Protein AF-A0A838JR48-F1 (afdb_monomer_lite)

Structure (mmCIF, N/CA/C/O backbone):
data_AF-A0A838JR48-F1
#
_entry.id   AF-A0A838JR48-F1
#
loop_
_atom_site.group_PDB
_atom_site.id
_atom_site.type_symbol
_atom_site.label_atom_id
_atom_site.label_alt_id
_atom_site.label_comp_id
_atom_site.label_asym_id
_atom_site.label_entity_id
_atom_site.label_seq_id
_atom_site.pdbx_PDB_ins_code
_atom_site.Cartn_x
_atom_site.Cartn_y
_atom_site.Cartn_z
_atom_site.occupancy
_atom_site.B_iso_or_equiv
_atom_site.auth_seq_id
_atom_site.auth_comp_id
_atom_site.auth_asym_id
_atom_site.auth_atom_id
_atom_site.pdbx_PDB_model_num
ATOM 1 N N . MET A 1 1 ? -10.770 -82.559 13.982 1.00 41.72 1 MET A N 1
ATOM 2 C CA . MET A 1 1 ? -10.709 -82.883 12.539 1.00 41.72 1 MET A CA 1
ATOM 3 C C . MET A 1 1 ? -11.056 -81.600 11.797 1.00 41.72 1 MET A C 1
ATOM 5 O O . MET A 1 1 ? -12.172 -81.138 11.960 1.00 41.72 1 MET A O 1
ATOM 9 N N . ALA A 1 2 ? -10.036 -80.818 11.427 1.00 47.41 2 ALA A N 1
ATOM 10 C CA . ALA A 1 2 ? -9.457 -80.727 10.068 1.00 47.41 2 ALA A CA 1
ATOM 11 C C . ALA A 1 2 ? -10.361 -79.870 9.148 1.00 47.41 2 ALA A C 1
ATOM 13 O O . ALA A 1 2 ? -11.477 -80.274 8.861 1.00 47.41 2 ALA A O 1
ATOM 14 N N . GLU A 1 3 ? -10.058 -78.575 8.987 1.00 51.06 3 GLU A N 1
ATOM 15 C CA . GLU A 1 3 ? -9.247 -77.957 7.906 1.00 51.06 3 GLU A CA 1
ATOM 16 C C . GLU A 1 3 ? -10.009 -77.766 6.580 1.00 51.06 3 GLU A C 1
ATOM 18 O O . GLU A 1 3 ? -10.533 -78.721 6.018 1.00 51.06 3 GLU A O 1
ATOM 23 N N . GLY A 1 4 ? -10.014 -76.527 6.062 1.00 52.81 4 GLY A N 1
ATOM 24 C CA . GLY A 1 4 ? -10.420 -76.214 4.684 1.00 52.81 4 GLY A CA 1
ATOM 25 C C . GLY A 1 4 ? -11.229 -74.923 4.529 1.00 52.81 4 GLY A C 1
ATOM 26 O O . GLY A 1 4 ? -12.444 -74.970 4.373 1.00 52.81 4 GLY A O 1
ATOM 27 N N . GLY A 1 5 ? -10.569 -73.761 4.564 1.00 60.16 5 GLY A N 1
ATOM 28 C CA . GLY A 1 5 ? -11.195 -72.475 4.235 1.00 60.16 5 GLY A CA 1
ATOM 29 C C . GLY A 1 5 ? -11.366 -72.249 2.722 1.00 60.16 5 GLY A C 1
ATOM 30 O O . GLY A 1 5 ? -10.535 -72.715 1.944 1.00 60.16 5 GLY A O 1
ATOM 31 N N . PRO A 1 6 ? -12.374 -71.474 2.286 1.00 64.62 6 PRO A N 1
ATOM 32 C CA . PRO A 1 6 ? -12.369 -70.795 0.994 1.00 64.62 6 PRO A CA 1
ATOM 33 C C . PRO A 1 6 ? -11.848 -69.357 1.139 1.00 64.62 6 PRO A C 1
ATOM 35 O O . PRO A 1 6 ? -12.221 -68.619 2.049 1.00 64.62 6 PRO A O 1
ATOM 38 N N . ALA A 1 7 ? -10.954 -68.991 0.227 1.00 66.00 7 ALA A N 1
ATOM 39 C CA . ALA A 1 7 ? -10.167 -67.768 0.205 1.00 66.00 7 ALA A CA 1
ATOM 40 C C . ALA A 1 7 ? -10.993 -66.466 0.181 1.00 66.00 7 ALA A C 1
ATOM 42 O O . ALA A 1 7 ? -12.045 -66.376 -0.450 1.00 66.00 7 ALA A O 1
ATOM 43 N N . ALA A 1 8 ? -10.449 -65.433 0.829 1.00 68.88 8 ALA A N 1
ATOM 44 C CA . ALA A 1 8 ? -10.961 -64.069 0.803 1.00 68.88 8 ALA A CA 1
ATOM 45 C C . ALA A 1 8 ? -10.959 -63.480 -0.624 1.00 68.88 8 ALA A C 1
ATOM 47 O O . ALA A 1 8 ? -9.942 -63.581 -1.317 1.00 68.88 8 ALA A O 1
ATOM 48 N N . PRO A 1 9 ? -12.021 -62.777 -1.056 1.00 66.88 9 PRO A N 1
ATOM 49 C CA . PRO A 1 9 ? -11.919 -61.858 -2.179 1.00 66.88 9 PRO A CA 1
ATOM 50 C C . PRO A 1 9 ? -11.125 -60.631 -1.711 1.00 66.88 9 PRO A C 1
ATOM 52 O O . PRO A 1 9 ? -11.561 -59.894 -0.827 1.00 66.88 9 PRO A O 1
ATOM 55 N N . GLY A 1 10 ? -9.923 -60.444 -2.258 1.00 65.81 10 GLY A N 1
ATOM 56 C CA . GLY A 1 10 ? -9.096 -59.269 -1.982 1.00 65.81 10 GLY A CA 1
ATOM 57 C C . GLY A 1 10 ? -9.753 -57.961 -2.453 1.00 65.81 10 GLY A C 1
ATOM 58 O O . GLY A 1 10 ? -10.673 -57.987 -3.272 1.00 65.81 10 GLY A O 1
ATOM 59 N N . PRO A 1 11 ? -9.282 -56.799 -1.968 1.00 61.69 11 PRO A N 1
ATOM 60 C CA . PRO A 1 11 ? -9.760 -55.510 -2.446 1.00 61.69 11 PRO A CA 1
ATOM 61 C C . PRO A 1 11 ? -9.411 -55.353 -3.930 1.00 61.69 11 PRO A C 1
ATOM 63 O O . PRO A 1 11 ? -8.238 -55.298 -4.303 1.00 61.69 11 PRO A O 1
ATOM 66 N N . SER A 1 12 ? -10.429 -55.257 -4.784 1.00 61.84 12 SER A N 1
ATOM 67 C CA . SER A 1 12 ? -10.272 -54.820 -6.167 1.00 61.84 12 SER A CA 1
ATOM 68 C C . SER A 1 12 ? -9.916 -53.335 -6.168 1.00 61.84 12 SER A C 1
ATOM 70 O O . SER A 1 12 ? -10.783 -52.461 -6.214 1.00 61.84 12 SER A O 1
ATOM 72 N N . SER A 1 13 ? -8.623 -53.040 -6.086 1.00 59.88 13 SER A N 1
ATOM 73 C CA . SER A 1 13 ? -8.067 -51.742 -6.438 1.00 59.88 13 SER A CA 1
ATOM 74 C C . SER A 1 13 ? -8.123 -51.578 -7.956 1.00 59.88 13 SER A C 1
ATOM 76 O O . SER A 1 13 ? -7.113 -51.677 -8.650 1.00 59.88 13 SER A O 1
ATOM 78 N N . ASP A 1 14 ? -9.313 -51.287 -8.482 1.00 56.28 14 ASP A N 1
ATOM 79 C CA . ASP A 1 14 ? -9.447 -50.728 -9.829 1.00 56.28 14 ASP A CA 1
ATOM 80 C C . ASP A 1 14 ? -9.093 -49.236 -9.783 1.00 56.28 14 ASP A C 1
ATOM 82 O O . ASP A 1 14 ? -9.910 -48.326 -9.915 1.00 56.28 14 ASP A O 1
ATOM 86 N N . GLN A 1 15 ? -7.828 -48.986 -9.456 1.00 58.47 15 GLN A N 1
ATOM 87 C CA . GLN A 1 15 ? -7.232 -47.670 -9.491 1.00 58.47 15 GLN A CA 1
ATOM 88 C C . GLN A 1 15 ? -6.653 -47.507 -10.892 1.00 58.47 15 GLN A C 1
ATOM 90 O O . GLN A 1 15 ? -5.547 -47.968 -11.177 1.00 58.47 15 GLN A O 1
ATOM 95 N N . GLY A 1 16 ? -7.480 -46.909 -11.757 1.00 54.22 16 GLY A N 1
ATOM 96 C CA . GLY A 1 16 ? -7.217 -46.474 -13.127 1.00 54.22 16 GLY A CA 1
ATOM 97 C C . GLY A 1 16 ? -5.762 -46.578 -13.561 1.00 54.22 16 GLY A C 1
ATOM 98 O O . GLY A 1 16 ? -4.990 -45.622 -13.496 1.00 54.22 16 GLY A O 1
ATOM 99 N N . ARG A 1 17 ? -5.396 -47.752 -14.072 1.00 56.94 17 ARG A N 1
ATOM 100 C CA . ARG A 1 17 ? -4.091 -48.020 -14.678 1.00 56.94 17 ARG A CA 1
ATOM 101 C C . ARG A 1 17 ? -4.109 -47.575 -16.139 1.00 56.94 17 ARG A C 1
ATOM 103 O O . ARG A 1 17 ? -3.763 -48.326 -17.040 1.00 56.94 17 ARG A O 1
ATOM 110 N N . GLY A 1 18 ? -4.536 -46.340 -16.372 1.00 54.41 18 GLY A N 1
ATOM 111 C CA . GLY A 1 18 ? -4.493 -45.683 -17.668 1.00 54.41 18 GLY A CA 1
ATOM 112 C C . GLY A 1 18 ? -3.573 -44.476 -17.585 1.00 54.41 18 GLY A C 1
ATOM 113 O O . GLY A 1 18 ? -3.779 -43.615 -16.741 1.00 54.41 18 GLY A O 1
ATOM 114 N N . SER A 1 19 ? -2.608 -44.396 -18.508 1.00 55.19 19 SER A N 1
ATOM 115 C CA . SER A 1 19 ? -1.929 -43.150 -18.923 1.00 55.19 19 SER A CA 1
ATOM 116 C 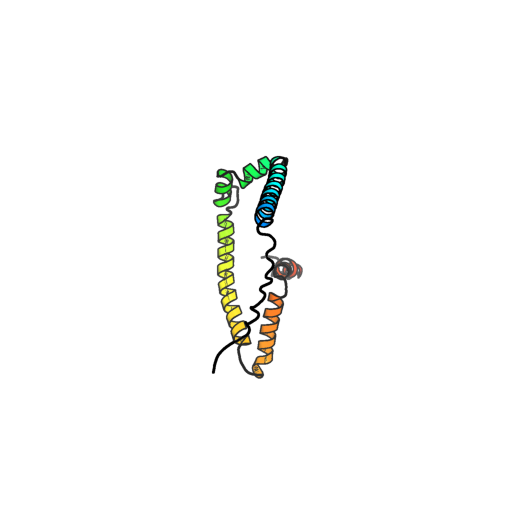C . SER A 1 19 ? -0.503 -42.871 -18.426 1.00 55.19 19 SER A C 1
ATOM 118 O O . SER A 1 19 ? -0.092 -41.717 -18.376 1.00 55.19 19 SER A O 1
ATOM 120 N N . ARG A 1 20 ? 0.347 -43.885 -18.208 1.00 53.41 20 ARG A N 1
ATOM 121 C CA . ARG A 1 20 ? 1.813 -43.641 -18.179 1.00 53.41 20 ARG A CA 1
ATOM 122 C C . ARG A 1 20 ? 2.393 -43.299 -19.564 1.00 53.41 20 ARG A C 1
ATOM 124 O O . ARG A 1 20 ? 3.345 -42.536 -19.654 1.00 53.41 20 ARG A O 1
ATOM 131 N N . ALA A 1 21 ? 1.779 -43.783 -20.648 1.00 48.56 21 ALA A N 1
ATOM 132 C CA . ALA A 1 21 ? 2.220 -43.512 -22.024 1.00 48.56 21 ALA A CA 1
ATOM 133 C C . ALA A 1 21 ? 1.719 -42.165 -22.597 1.00 48.56 21 ALA A C 1
ATOM 135 O O . ALA A 1 21 ? 2.302 -41.640 -23.544 1.00 48.56 21 ALA A O 1
ATOM 136 N N . LEU A 1 22 ? 0.668 -41.584 -22.004 1.00 51.81 22 LEU A N 1
ATOM 137 C CA . LEU A 1 22 ? 0.176 -40.237 -22.327 1.00 51.81 22 LEU A CA 1
ATOM 138 C C . LEU A 1 22 ? 0.896 -39.146 -21.518 1.00 51.81 22 LEU A C 1
ATOM 140 O O . LEU A 1 22 ? 0.948 -38.012 -21.977 1.00 51.81 22 LEU A O 1
ATOM 144 N N . GLY A 1 23 ? 1.507 -39.482 -20.374 1.00 55.31 23 GLY A N 1
ATOM 145 C CA . GLY A 1 23 ? 2.262 -38.537 -19.543 1.00 55.31 23 GLY A CA 1
ATOM 146 C C . GLY A 1 23 ? 3.447 -37.901 -20.275 1.00 55.31 23 GLY A C 1
ATOM 147 O O . GLY A 1 23 ? 3.548 -36.682 -20.319 1.00 55.31 23 GLY A O 1
ATOM 148 N N . ASN A 1 24 ? 4.294 -38.690 -20.945 1.00 59.34 24 ASN A N 1
ATOM 149 C CA . ASN A 1 24 ? 5.456 -38.133 -21.655 1.00 59.34 24 ASN A CA 1
ATOM 150 C C . ASN A 1 24 ? 5.069 -37.337 -22.904 1.00 59.34 24 ASN A C 1
ATOM 152 O O . ASN A 1 24 ? 5.684 -36.314 -23.180 1.00 59.34 24 ASN A O 1
ATOM 156 N N . ARG A 1 25 ? 4.050 -37.779 -23.654 1.00 58.75 25 ARG A N 1
ATOM 157 C CA . ARG A 1 25 ? 3.564 -37.048 -24.837 1.00 58.75 25 ARG A CA 1
ATOM 158 C C . ARG A 1 25 ? 2.827 -35.774 -24.436 1.00 58.75 25 ARG A C 1
ATOM 160 O O . ARG A 1 25 ? 3.046 -34.749 -25.060 1.00 58.75 25 ARG A O 1
ATOM 167 N N . GLY A 1 26 ? 2.024 -35.813 -23.374 1.00 66.00 26 GLY A N 1
ATOM 168 C CA . GLY A 1 26 ? 1.352 -34.639 -22.817 1.00 66.00 26 GLY A CA 1
ATOM 169 C C . GLY A 1 26 ? 2.332 -33.613 -22.250 1.00 66.00 26 GLY A C 1
ATOM 170 O O . GLY A 1 26 ? 2.159 -32.426 -22.497 1.00 66.00 26 GLY A O 1
ATOM 171 N N . VAL A 1 27 ? 3.399 -34.060 -21.577 1.00 74.81 27 VAL A N 1
ATOM 172 C CA . VAL A 1 27 ? 4.485 -33.191 -21.087 1.00 74.81 27 VAL A CA 1
ATOM 173 C C . VAL A 1 27 ? 5.328 -32.634 -22.241 1.00 74.81 27 VAL A C 1
ATOM 175 O O . VAL A 1 27 ? 5.718 -31.468 -22.207 1.00 74.81 27 VAL A O 1
ATOM 178 N N . LEU A 1 28 ? 5.576 -33.412 -23.301 1.00 79.06 28 LEU A N 1
ATOM 179 C CA . LEU A 1 28 ? 6.244 -32.898 -24.504 1.00 79.06 28 LEU A CA 1
ATOM 180 C C . LEU A 1 28 ? 5.382 -31.862 -25.224 1.00 79.06 28 LEU A C 1
ATOM 182 O O . LEU A 1 28 ? 5.882 -30.824 -25.633 1.00 79.06 28 LEU A O 1
ATOM 186 N N . VAL A 1 29 ? 4.088 -32.135 -25.380 1.00 84.25 29 VAL A N 1
ATOM 187 C CA . VAL A 1 29 ? 3.165 -31.237 -26.078 1.00 84.25 29 VAL A CA 1
ATOM 188 C C . VAL A 1 29 ? 2.931 -29.968 -25.263 1.00 84.25 29 VAL A C 1
ATOM 190 O O . VAL A 1 29 ? 2.908 -28.888 -25.847 1.00 84.25 29 VAL A O 1
ATOM 193 N N . SER A 1 30 ? 2.822 -30.054 -23.934 1.00 79.50 30 SER A N 1
ATOM 194 C CA . SER A 1 30 ? 2.696 -28.868 -23.083 1.00 79.50 30 SER A CA 1
ATOM 195 C C . SER A 1 30 ? 3.969 -28.027 -23.103 1.00 79.50 30 SER A C 1
ATOM 197 O O . SER A 1 30 ? 3.885 -26.828 -23.348 1.00 79.50 30 SER A O 1
ATOM 199 N N . SER A 1 31 ? 5.146 -28.641 -22.951 1.00 86.31 31 SER A N 1
ATOM 200 C CA . SER A 1 31 ? 6.421 -27.917 -23.002 1.00 86.31 31 SER A CA 1
ATOM 201 C C . SER A 1 31 ? 6.677 -27.303 -24.380 1.00 86.31 31 SER A C 1
ATOM 203 O O . SER A 1 31 ? 7.030 -26.128 -24.458 1.00 86.31 31 SER A O 1
ATOM 205 N N . ALA A 1 32 ? 6.402 -28.029 -25.467 1.00 90.44 32 ALA A N 1
ATOM 206 C CA . ALA A 1 32 ? 6.487 -27.498 -26.826 1.00 90.44 32 ALA A CA 1
ATOM 207 C C . ALA A 1 32 ? 5.508 -26.338 -27.052 1.00 90.44 32 ALA A C 1
ATOM 209 O O . ALA A 1 32 ? 5.887 -25.330 -27.642 1.00 90.44 32 ALA A O 1
ATOM 210 N N . SER A 1 33 ? 4.276 -26.439 -26.544 1.00 87.56 33 SER A N 1
ATOM 211 C CA . SER A 1 33 ? 3.276 -25.370 -26.666 1.00 87.56 33 SER A CA 1
ATOM 212 C C . SER A 1 33 ? 3.666 -24.130 -25.862 1.00 87.56 33 SER A C 1
ATOM 214 O O . SER A 1 33 ? 3.503 -23.014 -26.348 1.00 87.56 33 SER A O 1
ATOM 216 N N . THR A 1 34 ? 4.232 -24.300 -24.663 1.00 89.56 34 THR A N 1
ATOM 217 C CA . THR A 1 34 ? 4.756 -23.191 -23.854 1.00 89.56 34 THR A CA 1
ATOM 218 C C . THR A 1 34 ? 5.933 -22.512 -24.548 1.00 89.56 34 THR A C 1
ATOM 220 O O . THR A 1 34 ? 5.947 -21.288 -24.667 1.00 89.56 34 THR A O 1
ATOM 223 N N . VAL A 1 35 ? 6.890 -23.287 -25.062 1.00 93.62 35 VAL A N 1
ATOM 224 C CA . VAL A 1 35 ? 8.036 -22.748 -25.808 1.00 93.62 35 VAL A CA 1
ATOM 225 C C . VAL A 1 35 ? 7.566 -22.008 -27.058 1.00 93.62 35 VAL A C 1
ATOM 227 O O . VAL A 1 35 ? 8.014 -20.890 -27.298 1.00 93.62 35 VAL A O 1
ATOM 230 N N . LEU A 1 36 ? 6.630 -22.581 -27.818 1.00 93.81 36 LEU A N 1
ATOM 231 C CA . LEU A 1 36 ? 6.078 -21.949 -29.014 1.00 93.81 36 LEU A CA 1
ATOM 232 C C . LEU A 1 36 ? 5.350 -20.642 -28.678 1.00 93.81 36 LEU A C 1
ATOM 234 O O . LEU A 1 36 ? 5.558 -19.640 -29.354 1.00 93.81 36 LEU A O 1
ATOM 238 N N . PHE A 1 37 ? 4.543 -20.625 -27.615 1.00 94.00 37 PHE A N 1
ATOM 239 C CA . PHE A 1 37 ? 3.844 -19.426 -27.154 1.00 94.00 37 PHE A CA 1
ATOM 240 C C . PHE A 1 37 ? 4.819 -18.293 -26.803 1.00 94.00 37 PHE A C 1
ATOM 242 O O . PHE A 1 37 ? 4.677 -17.177 -27.306 1.00 94.00 37 PHE A O 1
ATOM 249 N N . PHE A 1 38 ? 5.853 -18.582 -26.007 1.00 94.44 38 PHE A N 1
ATOM 250 C CA . PHE A 1 38 ? 6.879 -17.591 -25.680 1.00 94.44 38 PHE A CA 1
ATOM 251 C C . PHE A 1 38 ? 7.710 -17.176 -26.898 1.00 94.44 38 PHE A C 1
ATOM 253 O O . PHE A 1 38 ? 8.055 -16.002 -27.012 1.00 94.44 38 PHE A O 1
ATOM 260 N N . ALA A 1 39 ? 7.994 -18.091 -27.829 1.00 92.12 39 ALA A N 1
ATOM 261 C CA . ALA A 1 39 ? 8.697 -17.772 -29.069 1.00 92.12 39 ALA A CA 1
ATOM 262 C C . ALA A 1 39 ? 7.888 -16.801 -29.943 1.00 92.12 39 ALA A C 1
ATOM 264 O O . ALA A 1 39 ? 8.440 -15.819 -30.435 1.00 92.12 39 ALA A O 1
ATOM 265 N N . VAL A 1 40 ? 6.576 -17.021 -30.080 1.00 93.19 40 VAL A N 1
ATOM 266 C CA . VAL A 1 40 ? 5.681 -16.102 -30.800 1.00 93.19 40 VAL A CA 1
ATOM 267 C C . VAL A 1 40 ? 5.668 -14.725 -30.132 1.00 93.19 40 VAL A C 1
ATOM 269 O O . VAL A 1 40 ? 5.830 -13.720 -30.822 1.00 93.19 40 VAL A O 1
ATOM 272 N N . ILE A 1 41 ? 5.555 -14.659 -28.800 1.00 90.81 41 ILE A N 1
ATOM 273 C CA . ILE A 1 41 ? 5.627 -13.388 -28.059 1.00 90.81 41 ILE A CA 1
ATOM 274 C C . ILE A 1 41 ? 6.966 -12.687 -28.299 1.00 90.81 41 ILE A C 1
ATOM 276 O O . ILE A 1 41 ? 6.986 -11.495 -28.595 1.00 90.81 41 ILE A O 1
ATOM 280 N N . ALA A 1 42 ? 8.082 -13.411 -28.201 1.00 86.00 42 ALA A N 1
ATOM 281 C CA . ALA A 1 42 ? 9.410 -12.846 -28.405 1.00 86.00 42 ALA A CA 1
ATOM 282 C C . ALA A 1 42 ? 9.568 -12.267 -29.819 1.00 86.00 42 ALA A C 1
ATOM 284 O O . ALA A 1 42 ? 10.067 -11.155 -29.970 1.00 86.00 42 ALA A O 1
ATOM 285 N N . VAL A 1 43 ? 9.081 -12.973 -30.845 1.00 87.88 43 VAL A N 1
ATOM 286 C CA . VAL A 1 43 ? 9.083 -12.489 -32.233 1.00 87.88 43 VAL A CA 1
ATOM 287 C C . VAL A 1 43 ? 8.258 -11.209 -32.370 1.00 87.88 43 VAL A C 1
ATOM 289 O O . VAL A 1 43 ? 8.744 -10.239 -32.947 1.00 87.88 43 VAL A O 1
ATOM 292 N N . VAL A 1 44 ? 7.051 -11.165 -31.797 1.00 87.56 44 VAL A N 1
ATOM 293 C CA . VAL A 1 44 ? 6.201 -9.960 -31.809 1.00 87.56 44 VAL A CA 1
ATOM 294 C C . VAL A 1 44 ? 6.898 -8.782 -31.125 1.00 87.56 44 VAL A C 1
ATOM 296 O O . VAL A 1 44 ? 6.879 -7.673 -31.653 1.00 87.56 44 VAL A O 1
ATOM 299 N N . VAL A 1 45 ? 7.545 -9.012 -29.980 1.00 84.94 45 VAL A N 1
ATOM 300 C CA . VAL A 1 45 ? 8.262 -7.970 -29.231 1.00 84.94 45 VAL A CA 1
ATOM 301 C C . VAL A 1 45 ? 9.482 -7.461 -29.997 1.00 84.94 45 VAL A C 1
ATOM 303 O O . VAL A 1 45 ? 9.694 -6.254 -30.042 1.00 84.94 45 VAL A O 1
ATOM 306 N N . VAL A 1 46 ? 10.276 -8.340 -30.614 1.00 84.69 46 VAL A N 1
ATOM 307 C CA . VAL A 1 46 ? 11.485 -7.947 -31.361 1.00 84.69 46 VAL A CA 1
ATOM 308 C C . VAL A 1 46 ? 11.131 -7.211 -32.654 1.00 84.69 46 VAL A C 1
ATOM 310 O O . VAL A 1 46 ? 11.770 -6.210 -32.978 1.00 84.69 46 VAL A O 1
ATOM 313 N N . LEU A 1 47 ? 10.095 -7.668 -33.365 1.00 86.38 47 LEU A N 1
ATOM 314 C CA . LEU A 1 47 ? 9.611 -7.037 -34.598 1.00 86.38 47 LEU A CA 1
ATOM 315 C C . LEU A 1 47 ? 8.820 -5.746 -34.348 1.00 86.38 47 LEU A C 1
ATOM 317 O O . LEU A 1 47 ? 8.554 -5.005 -35.295 1.00 86.38 47 LEU A O 1
ATOM 321 N N . ALA A 1 48 ? 8.430 -5.460 -33.101 1.00 86.62 48 ALA A N 1
ATOM 322 C CA . ALA A 1 48 ? 7.745 -4.221 -32.776 1.00 86.62 48 ALA A CA 1
ATOM 323 C C . ALA A 1 48 ? 8.660 -3.015 -33.074 1.00 86.62 48 ALA A C 1
ATOM 325 O O . ALA A 1 48 ? 9.813 -3.000 -32.644 1.00 86.62 48 ALA A O 1
ATOM 326 N N . PRO A 1 49 ? 8.161 -1.952 -33.728 1.00 78.31 49 PRO A N 1
ATOM 327 C CA . PRO A 1 49 ? 8.975 -0.793 -34.113 1.00 78.31 49 PRO A CA 1
ATOM 328 C C . PRO A 1 49 ? 9.588 -0.036 -32.919 1.00 78.31 49 PRO A C 1
ATOM 330 O O . PRO A 1 49 ? 10.547 0.709 -33.086 1.00 78.31 49 PRO A O 1
ATOM 333 N N . GLY A 1 50 ? 9.059 -0.233 -31.706 1.00 79.44 50 GLY A N 1
ATOM 334 C CA . GLY A 1 50 ? 9.592 0.332 -30.461 1.00 79.44 50 GLY A CA 1
ATOM 335 C C . GLY A 1 50 ? 10.596 -0.559 -29.721 1.00 79.44 50 GLY A C 1
ATOM 336 O O . GLY A 1 50 ? 11.040 -0.177 -28.637 1.00 79.44 50 GLY A O 1
ATOM 337 N N . SER A 1 51 ? 10.952 -1.732 -30.257 1.00 76.56 51 SER A N 1
ATOM 338 C CA . SER A 1 51 ? 11.802 -2.717 -29.572 1.00 76.56 51 SER A CA 1
ATOM 339 C C . SER A 1 51 ? 13.184 -2.163 -29.223 1.00 76.56 51 SER A C 1
ATOM 341 O O . SER A 1 51 ? 13.654 -2.351 -28.103 1.00 76.56 51 SER A O 1
ATOM 343 N N . GLY A 1 52 ? 13.787 -1.386 -30.130 1.00 75.81 52 GLY A N 1
ATOM 344 C CA . GLY A 1 52 ? 15.067 -0.711 -29.900 1.00 75.81 52 GLY A CA 1
ATOM 345 C C . GLY A 1 52 ? 15.013 0.318 -28.768 1.00 75.81 52 GLY A C 1
ATOM 346 O O . GLY A 1 52 ? 15.902 0.349 -27.923 1.00 75.81 52 GLY A O 1
ATOM 347 N N . VAL A 1 53 ? 13.933 1.101 -28.680 1.00 75.25 53 VAL A N 1
ATOM 348 C CA . VAL A 1 53 ? 13.760 2.109 -27.619 1.00 75.25 53 VAL A CA 1
ATOM 349 C C . VAL A 1 53 ? 13.539 1.438 -26.264 1.00 75.25 53 VAL A C 1
ATOM 351 O O . VAL A 1 53 ? 14.110 1.867 -25.267 1.00 75.25 53 VAL A O 1
ATOM 354 N N . VAL A 1 54 ? 12.750 0.362 -26.203 1.00 75.69 54 VAL A N 1
ATOM 355 C CA . VAL A 1 54 ? 12.553 -0.402 -24.959 1.00 75.69 54 VAL A CA 1
ATOM 356 C C . VAL A 1 54 ? 13.859 -1.071 -24.524 1.00 75.69 54 VAL A C 1
ATOM 358 O O . VAL A 1 54 ? 14.215 -0.986 -23.349 1.00 75.69 54 VAL A O 1
ATOM 361 N N . ALA A 1 55 ? 14.605 -1.668 -25.457 1.00 75.38 55 ALA A N 1
ATOM 362 C CA . ALA A 1 55 ? 15.924 -2.239 -25.193 1.00 75.38 55 ALA A CA 1
ATOM 363 C C . ALA A 1 55 ? 16.893 -1.189 -24.628 1.00 75.38 55 ALA A C 1
ATOM 365 O O . ALA A 1 55 ? 17.542 -1.410 -23.610 1.00 75.38 55 ALA A O 1
ATOM 366 N N . GLU A 1 56 ? 16.940 -0.004 -25.222 1.00 73.38 56 GLU A N 1
ATOM 367 C CA . GLU A 1 56 ? 17.832 1.058 -24.767 1.00 73.38 56 GLU A CA 1
ATOM 368 C C . GLU A 1 56 ? 17.401 1.655 -23.417 1.00 73.38 56 GLU A C 1
ATOM 370 O O . GLU A 1 56 ? 18.239 1.912 -22.549 1.00 73.38 56 GLU A O 1
ATOM 375 N N . ARG A 1 57 ? 16.098 1.850 -23.193 1.00 72.50 57 ARG A N 1
ATOM 376 C CA . ARG A 1 57 ? 15.572 2.458 -21.959 1.00 72.50 57 ARG A CA 1
ATOM 377 C C . ARG A 1 57 ? 15.570 1.502 -20.766 1.00 72.50 57 ARG A C 1
ATOM 379 O O . ARG A 1 57 ? 15.842 1.953 -19.659 1.00 72.50 57 ARG A O 1
ATOM 386 N N . PHE A 1 58 ? 15.285 0.217 -20.979 1.00 69.56 58 PHE A N 1
ATOM 387 C CA . PHE A 1 58 ? 15.146 -0.771 -19.900 1.00 69.56 58 PHE A CA 1
ATOM 388 C C . PHE A 1 58 ? 16.320 -1.746 -19.786 1.00 69.56 58 PHE A C 1
ATOM 390 O O . PHE A 1 58 ? 16.548 -2.266 -18.698 1.00 69.56 58 PHE A O 1
ATOM 397 N N . PHE A 1 59 ? 17.067 -2.006 -20.863 1.00 74.31 59 PHE A N 1
ATOM 398 C CA . PHE A 1 59 ? 18.120 -3.031 -20.886 1.00 74.31 59 PHE A CA 1
ATOM 399 C C . PHE A 1 59 ? 19.538 -2.472 -21.065 1.00 74.31 59 PHE A C 1
ATOM 401 O O . PHE A 1 59 ? 20.487 -3.253 -21.123 1.00 74.31 59 PHE A O 1
ATOM 408 N N . SER A 1 60 ? 19.731 -1.146 -21.093 1.00 78.38 60 SER A N 1
ATOM 409 C CA . SER A 1 60 ? 21.080 -0.574 -21.028 1.00 78.38 60 SER A CA 1
ATOM 410 C C . SER A 1 60 ? 21.534 -0.394 -19.566 1.00 78.38 60 SER A C 1
ATOM 412 O O . SER A 1 60 ? 20.872 0.297 -18.781 1.00 78.38 60 SER A O 1
ATOM 414 N N . PRO A 1 61 ? 22.687 -0.967 -19.168 1.00 74.56 61 PRO A N 1
ATOM 415 C CA . PRO A 1 61 ? 23.201 -0.847 -17.800 1.00 74.56 61 PRO A CA 1
ATOM 416 C C . PRO A 1 61 ? 23.418 0.607 -17.364 1.00 74.56 61 PRO A C 1
ATOM 418 O O . PRO A 1 61 ? 23.224 0.956 -16.202 1.00 74.56 61 PRO A O 1
ATOM 421 N N . GLN A 1 62 ? 23.788 1.469 -18.314 1.00 77.00 62 GLN A N 1
ATOM 422 C CA . GLN A 1 62 ? 24.066 2.875 -18.058 1.00 77.00 62 GLN A CA 1
ATOM 423 C C . GLN A 1 62 ? 22.793 3.680 -17.759 1.00 77.00 62 GLN A C 1
ATOM 425 O O . GLN A 1 62 ? 22.792 4.436 -16.788 1.00 77.00 62 GLN A O 1
ATOM 430 N N . ASN A 1 63 ? 21.696 3.482 -18.505 1.00 72.62 63 ASN A N 1
ATOM 431 C CA . ASN A 1 63 ? 20.435 4.183 -18.227 1.00 72.62 63 ASN A CA 1
ATOM 432 C C . ASN A 1 63 ? 19.786 3.682 -16.931 1.00 72.62 63 ASN A C 1
ATOM 434 O O . ASN A 1 63 ? 19.243 4.486 -16.173 1.00 72.62 63 ASN A O 1
ATOM 438 N N . LEU A 1 64 ? 19.900 2.383 -16.629 1.00 76.94 64 LEU A N 1
ATOM 439 C CA . LEU A 1 64 ? 19.438 1.815 -15.359 1.00 76.94 64 LEU A CA 1
ATOM 440 C C . LEU A 1 64 ? 20.165 2.441 -14.162 1.00 76.94 64 LEU A C 1
ATOM 442 O O . LEU A 1 64 ? 19.522 2.891 -13.214 1.00 76.94 64 LEU A O 1
ATOM 446 N N . TRP A 1 65 ? 21.498 2.525 -14.218 1.00 77.81 65 TRP A N 1
ATOM 447 C CA . TRP A 1 65 ? 22.300 3.117 -13.144 1.00 77.81 65 TRP A CA 1
ATOM 448 C C . TRP A 1 65 ? 22.026 4.618 -12.975 1.00 77.81 65 TRP A C 1
ATOM 450 O O . TRP A 1 65 ? 21.868 5.104 -11.853 1.00 77.81 65 TRP A O 1
ATOM 460 N N . GLN A 1 66 ? 21.898 5.346 -14.089 1.00 79.31 66 GLN A N 1
ATOM 461 C CA . GLN A 1 66 ? 21.552 6.770 -14.082 1.00 79.31 66 GLN A CA 1
ATOM 462 C C . GLN A 1 66 ? 20.150 7.030 -13.522 1.00 79.31 66 GLN A C 1
ATOM 464 O O . GLN A 1 66 ? 19.978 7.962 -12.740 1.00 79.31 66 GLN A O 1
ATOM 469 N N . SER A 1 67 ? 19.159 6.206 -13.873 1.00 77.44 67 SER A N 1
ATOM 470 C CA . SER A 1 67 ? 17.805 6.311 -13.319 1.00 77.44 67 SER A CA 1
ATOM 471 C C . SER A 1 67 ? 17.766 5.969 -11.828 1.00 77.44 67 SER A C 1
ATOM 473 O O . SER A 1 67 ? 16.963 6.538 -11.088 1.00 77.44 67 SER A O 1
ATOM 475 N N . LEU A 1 68 ? 18.618 5.047 -11.374 1.00 79.31 68 LEU A N 1
ATOM 476 C CA . LEU A 1 68 ? 18.656 4.627 -9.978 1.00 79.31 68 LEU A CA 1
ATOM 477 C C . LEU A 1 68 ? 19.234 5.721 -9.071 1.00 79.31 68 LEU A C 1
ATOM 479 O O . LEU A 1 68 ? 18.608 6.073 -8.073 1.00 79.31 68 LEU A O 1
ATOM 483 N N . ILE A 1 69 ? 20.400 6.272 -9.423 1.00 75.50 69 ILE A N 1
ATOM 484 C CA . ILE A 1 69 ? 21.111 7.264 -8.596 1.00 75.50 69 ILE A CA 1
ATOM 485 C C . ILE A 1 69 ? 20.569 8.679 -8.820 1.00 75.50 69 ILE A C 1
ATOM 487 O O . ILE A 1 69 ? 20.511 9.463 -7.874 1.00 75.50 69 ILE A O 1
ATOM 491 N N . GLY A 1 70 ? 20.077 8.975 -10.022 1.00 68.69 70 GLY A N 1
ATOM 492 C CA . GLY A 1 70 ? 19.713 10.321 -10.446 1.00 68.69 70 GLY A CA 1
ATOM 493 C C . GLY A 1 70 ? 20.932 11.081 -10.971 1.00 68.69 70 GLY A C 1
ATOM 494 O O . GLY A 1 70 ? 22.026 11.021 -10.414 1.00 68.69 70 GLY A O 1
ATOM 495 N N . SER A 1 71 ? 20.743 11.805 -12.066 1.00 67.00 71 SER A N 1
ATOM 496 C CA . SER A 1 71 ? 21.672 12.833 -12.547 1.00 67.00 71 SER A CA 1
ATOM 497 C C . SER A 1 71 ? 20.968 14.187 -12.451 1.00 67.00 71 SER A C 1
ATOM 499 O O . SER A 1 71 ? 19.756 14.220 -12.264 1.00 67.00 71 SER A O 1
ATOM 501 N N . GLY A 1 72 ? 21.678 15.312 -12.578 1.00 61.56 72 GLY A N 1
ATOM 502 C CA . GLY A 1 72 ? 21.111 16.658 -12.361 1.00 61.56 72 GLY A CA 1
ATOM 503 C C . GLY A 1 72 ? 19.837 17.009 -13.155 1.00 61.56 72 GLY A C 1
ATOM 504 O O . GLY A 1 72 ? 19.201 18.012 -12.852 1.00 61.56 72 GLY A O 1
ATOM 505 N N . THR A 1 73 ? 19.444 16.196 -14.142 1.00 65.38 73 THR A N 1
ATOM 506 C CA . THR A 1 73 ? 18.227 16.362 -14.955 1.00 65.38 73 THR A CA 1
ATOM 507 C C . THR A 1 73 ? 17.182 15.254 -14.739 1.00 65.38 73 THR A C 1
ATOM 509 O O . THR A 1 73 ? 16.013 15.476 -15.037 1.00 65.38 73 THR A O 1
ATOM 512 N N . ASN A 1 74 ? 17.558 14.079 -14.211 1.00 67.00 74 ASN A N 1
ATOM 513 C CA . ASN A 1 74 ? 16.651 12.938 -14.032 1.00 67.00 74 ASN A CA 1
ATOM 514 C C . ASN A 1 74 ? 16.381 12.657 -12.543 1.00 67.00 74 ASN A C 1
ATOM 516 O O . ASN A 1 74 ? 17.335 12.504 -11.775 1.00 67.00 74 ASN A O 1
ATOM 520 N N . PRO A 1 75 ? 15.106 12.527 -12.126 1.00 71.19 75 PRO A N 1
ATOM 521 C CA . PRO A 1 75 ? 14.767 12.219 -10.743 1.00 71.19 75 PRO A CA 1
ATOM 522 C C . PRO A 1 75 ? 15.319 10.848 -10.336 1.00 71.19 75 PRO A C 1
ATOM 524 O O . PRO A 1 75 ? 15.163 9.856 -11.045 1.00 71.19 75 PRO A O 1
ATOM 527 N N . SER A 1 76 ? 15.964 10.803 -9.170 1.00 84.00 76 SER A N 1
ATOM 528 C CA . SER A 1 76 ? 16.500 9.575 -8.582 1.00 84.00 76 SER A CA 1
ATOM 529 C C . SER A 1 76 ? 15.362 8.640 -8.172 1.00 84.00 76 SER A C 1
ATOM 531 O O . SER A 1 76 ? 14.569 8.981 -7.286 1.00 84.00 76 SER A O 1
ATOM 533 N N . VAL A 1 77 ? 15.294 7.446 -8.769 1.00 86.69 77 VAL A N 1
ATOM 534 C CA . VAL A 1 77 ? 14.338 6.406 -8.350 1.00 86.69 77 VAL A CA 1
ATOM 535 C C . VAL A 1 77 ? 14.623 5.976 -6.917 1.00 86.69 77 VAL A C 1
ATOM 537 O O . VAL A 1 77 ? 13.688 5.795 -6.141 1.00 86.69 77 VAL A O 1
ATOM 540 N N . LEU A 1 78 ? 15.899 5.876 -6.532 1.00 87.00 78 LEU A N 1
ATOM 541 C CA . LEU A 1 78 ? 16.270 5.546 -5.160 1.00 87.00 78 LEU A CA 1
ATOM 542 C C . LEU A 1 78 ? 15.827 6.641 -4.184 1.00 87.00 78 LEU A C 1
ATOM 544 O O . LEU A 1 78 ? 15.302 6.332 -3.120 1.00 87.00 78 LEU A O 1
ATOM 548 N N . GLY A 1 79 ? 15.969 7.914 -4.560 1.00 85.81 79 GLY A N 1
ATOM 549 C CA . GLY A 1 79 ? 15.471 9.037 -3.765 1.00 85.81 79 GLY A CA 1
ATOM 550 C C . GLY A 1 79 ? 13.949 9.011 -3.599 1.00 85.81 79 GLY A C 1
ATOM 551 O O . GLY A 1 79 ? 13.450 9.145 -2.483 1.00 85.81 79 GLY A O 1
ATOM 552 N N . ALA A 1 80 ? 13.207 8.777 -4.684 1.00 88.56 80 ALA A N 1
ATOM 553 C CA . ALA A 1 80 ? 11.748 8.657 -4.643 1.00 88.56 80 ALA A CA 1
ATOM 554 C C . ALA A 1 80 ? 11.287 7.436 -3.828 1.00 88.56 80 ALA A C 1
ATOM 556 O O . ALA A 1 80 ? 10.333 7.525 -3.054 1.00 88.56 80 ALA A O 1
ATOM 557 N N . PHE A 1 81 ? 11.991 6.312 -3.953 1.00 91.19 81 PHE A N 1
ATOM 558 C CA . PHE A 1 81 ? 11.750 5.114 -3.157 1.00 91.19 81 PHE A CA 1
ATOM 559 C C . PHE A 1 81 ? 12.004 5.373 -1.670 1.00 91.19 81 PHE A C 1
ATOM 561 O O . PHE A 1 81 ? 11.140 5.088 -0.848 1.00 91.19 81 PHE A O 1
ATOM 568 N N . LEU A 1 82 ? 13.138 5.981 -1.316 1.00 92.31 82 LEU A N 1
ATOM 569 C CA . LEU A 1 82 ? 13.450 6.339 0.068 1.00 92.31 82 LEU A CA 1
ATOM 570 C C . LEU A 1 82 ? 12.460 7.357 0.636 1.00 92.31 82 LEU A C 1
ATOM 572 O O . LEU A 1 82 ? 12.126 7.282 1.816 1.00 92.31 82 LEU A O 1
ATOM 576 N N . LEU A 1 83 ? 11.955 8.281 -0.184 1.00 93.62 83 LEU A N 1
ATOM 577 C CA . LEU A 1 83 ? 10.886 9.188 0.221 1.00 93.62 83 LEU A CA 1
ATOM 578 C C . LEU A 1 83 ? 9.595 8.419 0.522 1.00 93.62 83 LEU A C 1
ATOM 580 O O . LEU A 1 83 ? 8.970 8.677 1.549 1.00 93.62 83 LEU A O 1
AT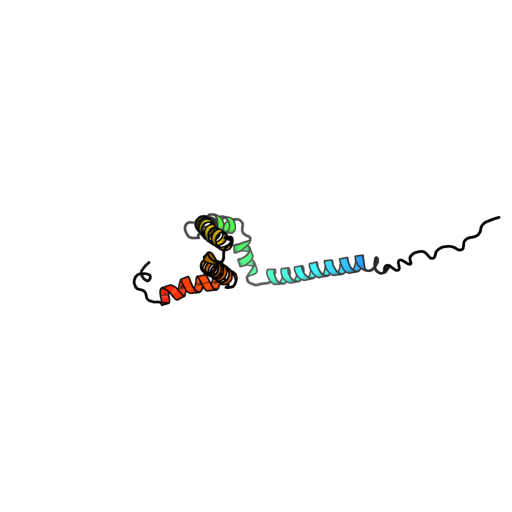OM 584 N N . ASN A 1 84 ? 9.221 7.459 -0.327 1.00 94.94 84 ASN A N 1
ATOM 585 C CA . ASN A 1 84 ? 8.067 6.596 -0.087 1.00 94.94 84 ASN A CA 1
ATOM 586 C C . ASN A 1 84 ? 8.243 5.795 1.209 1.00 94.94 84 ASN A C 1
ATOM 588 O O . ASN A 1 84 ? 7.366 5.843 2.064 1.00 94.94 84 ASN A O 1
ATOM 592 N N . VAL A 1 85 ? 9.408 5.168 1.405 1.00 95.81 85 VAL A N 1
ATOM 593 C CA . VAL A 1 85 ? 9.752 4.444 2.638 1.00 95.81 85 VAL A CA 1
ATOM 594 C C . VAL A 1 85 ? 9.667 5.370 3.848 1.00 95.81 85 VAL A C 1
ATOM 596 O O . VAL A 1 85 ? 9.015 5.025 4.822 1.00 95.81 85 VAL A O 1
ATOM 599 N N . LYS A 1 86 ? 10.249 6.572 3.787 1.00 96.12 86 LYS A N 1
ATOM 600 C CA . LYS A 1 86 ? 10.188 7.555 4.877 1.00 96.12 86 LYS A CA 1
ATOM 601 C C . LYS A 1 86 ? 8.744 7.911 5.234 1.00 96.12 86 LYS A C 1
ATOM 603 O O . LYS A 1 86 ? 8.402 7.923 6.414 1.00 96.12 86 LYS A O 1
ATOM 608 N N . ILE A 1 87 ? 7.912 8.215 4.236 1.00 95.75 87 ILE A N 1
ATOM 609 C CA . ILE A 1 87 ? 6.493 8.533 4.448 1.00 95.75 87 ILE A CA 1
ATOM 610 C C . ILE A 1 87 ? 5.783 7.324 5.052 1.00 95.75 87 ILE A C 1
ATOM 612 O O . ILE A 1 87 ? 5.108 7.467 6.066 1.00 95.75 87 ILE A O 1
ATOM 616 N N . PHE A 1 88 ? 5.990 6.138 4.480 1.00 95.75 88 PHE A N 1
ATOM 617 C CA . PHE A 1 88 ? 5.387 4.897 4.942 1.00 95.75 88 PHE A CA 1
ATOM 618 C C . PHE A 1 88 ? 5.756 4.597 6.394 1.00 95.75 88 PHE A C 1
ATOM 620 O O . PHE A 1 88 ? 4.861 4.372 7.195 1.00 95.75 88 PHE A O 1
ATOM 627 N N . THR A 1 89 ? 7.035 4.684 6.766 1.00 97.44 89 THR A N 1
ATOM 628 C CA . THR A 1 89 ? 7.503 4.451 8.139 1.00 97.44 89 THR A CA 1
ATOM 629 C C . THR A 1 89 ? 6.884 5.437 9.124 1.00 97.44 89 THR A C 1
ATOM 631 O O . THR A 1 89 ? 6.424 5.035 10.190 1.00 97.44 89 THR A O 1
ATOM 634 N N . VAL A 1 90 ? 6.836 6.731 8.786 1.00 97.00 90 VAL A N 1
ATOM 635 C CA . VAL A 1 90 ? 6.204 7.730 9.660 1.00 97.00 90 VAL A CA 1
ATOM 636 C C . VAL A 1 90 ? 4.710 7.434 9.798 1.00 97.00 90 VAL A C 1
ATOM 638 O O . VAL A 1 90 ? 4.207 7.348 10.917 1.00 97.00 90 VAL A O 1
ATOM 641 N N . SER A 1 91 ? 4.005 7.223 8.685 1.00 96.06 91 SER A N 1
ATOM 642 C CA . SER A 1 91 ? 2.582 6.877 8.681 1.00 96.06 91 SER A CA 1
ATOM 643 C C . SER A 1 91 ? 2.290 5.591 9.451 1.00 96.06 91 SER A C 1
ATOM 645 O O . SER A 1 91 ? 1.325 5.555 10.207 1.00 96.06 91 SER A O 1
ATOM 647 N N . GLU A 1 92 ? 3.119 4.561 9.310 1.00 96.81 92 GLU A N 1
ATOM 648 C CA . GLU A 1 92 ? 2.980 3.273 9.988 1.00 96.81 92 GLU A CA 1
ATOM 649 C C . GLU A 1 92 ? 3.004 3.437 11.507 1.00 96.81 92 GLU A C 1
ATOM 651 O O . GLU A 1 92 ? 2.134 2.891 12.180 1.00 96.81 92 GLU A O 1
ATOM 656 N N . VAL A 1 93 ? 3.916 4.249 12.053 1.00 97.81 93 VAL A N 1
ATOM 657 C CA . VAL A 1 93 ? 3.967 4.522 13.500 1.00 97.81 93 VAL A CA 1
ATOM 658 C C . VAL A 1 93 ? 2.657 5.150 13.989 1.00 97.81 93 VAL A C 1
ATOM 660 O O . VAL A 1 93 ? 2.089 4.697 14.985 1.00 97.81 93 VAL A O 1
ATOM 663 N N . PHE A 1 94 ? 2.131 6.151 13.276 1.00 96.94 94 PHE A N 1
ATOM 664 C CA . PHE A 1 94 ? 0.849 6.774 13.629 1.00 96.94 94 PHE A CA 1
ATOM 665 C C . PHE A 1 94 ? -0.323 5.797 13.502 1.00 96.94 94 PHE A C 1
ATOM 667 O O . PHE A 1 94 ? -1.164 5.719 14.400 1.00 96.94 94 PHE A O 1
ATOM 674 N N . ILE A 1 95 ? -0.369 5.032 12.410 1.00 95.75 95 ILE A N 1
ATOM 675 C CA . ILE A 1 95 ? -1.406 4.028 12.168 1.00 95.75 95 ILE A CA 1
ATOM 676 C C . ILE A 1 95 ? -1.370 2.964 13.260 1.00 95.75 95 ILE A C 1
ATOM 678 O O . ILE A 1 95 ? -2.430 2.593 13.747 1.00 95.75 95 ILE A O 1
ATOM 682 N N . LEU A 1 96 ? -0.193 2.502 13.681 1.00 97.31 96 LEU A N 1
ATOM 683 C CA . LEU A 1 96 ? -0.047 1.481 14.715 1.00 97.31 96 LEU A CA 1
ATOM 684 C C . LEU A 1 96 ? -0.618 1.974 16.045 1.00 97.31 96 LEU A C 1
ATOM 686 O O . LEU A 1 96 ? -1.425 1.274 16.655 1.00 97.31 96 LEU A O 1
ATOM 690 N N . ILE A 1 97 ? -0.277 3.198 16.455 1.00 97.88 97 ILE A N 1
ATOM 691 C CA . ILE A 1 97 ? -0.813 3.805 17.682 1.00 97.88 97 ILE A CA 1
ATOM 692 C C . ILE A 1 97 ? -2.344 3.913 17.604 1.00 97.88 97 ILE A C 1
ATOM 694 O O . ILE A 1 97 ? -3.044 3.457 18.510 1.00 97.88 97 ILE A O 1
ATOM 698 N N . LEU A 1 98 ? -2.884 4.464 16.513 1.00 95.75 98 LEU A N 1
ATOM 699 C CA . LEU A 1 98 ? -4.331 4.641 16.343 1.00 95.75 98 LEU A CA 1
ATOM 700 C C . LEU A 1 98 ? -5.075 3.302 16.251 1.00 95.75 98 LEU A C 1
ATOM 702 O O . LEU A 1 98 ? -6.095 3.102 16.912 1.00 95.75 98 LEU A O 1
ATOM 706 N N . ALA A 1 99 ? -4.556 2.365 15.462 1.00 95.69 99 ALA A N 1
ATOM 707 C CA . ALA A 1 99 ? -5.132 1.039 15.292 1.00 95.69 99 ALA A CA 1
ATOM 708 C C . ALA A 1 99 ? -5.098 0.244 16.598 1.00 95.69 99 ALA A C 1
ATOM 710 O O . ALA A 1 99 ? -6.054 -0.476 16.877 1.00 95.69 99 ALA A O 1
ATOM 711 N N . LEU A 1 100 ? -4.054 0.404 17.418 1.00 96.88 100 LEU A N 1
ATOM 712 C CA . LEU A 1 100 ? -3.978 -0.202 18.744 1.00 96.88 100 LEU A CA 1
ATOM 713 C C . LEU A 1 100 ? -5.081 0.335 19.660 1.00 96.88 100 LEU A C 1
ATOM 715 O O . LEU A 1 100 ? -5.792 -0.461 20.270 1.00 96.88 100 LEU A O 1
ATOM 719 N N . VAL A 1 101 ? -5.284 1.655 19.715 1.00 95.62 101 VAL A N 1
ATOM 720 C CA . VAL A 1 101 ? -6.372 2.258 20.507 1.00 95.62 101 VAL A CA 1
ATOM 721 C C . VAL A 1 101 ? -7.730 1.712 20.061 1.00 95.62 101 VAL A C 1
ATOM 723 O O . VAL A 1 101 ? -8.517 1.242 20.884 1.00 95.62 101 VAL A O 1
ATOM 726 N N . ILE A 1 102 ? -7.986 1.701 18.752 1.00 94.81 102 ILE A N 1
ATOM 727 C CA . ILE A 1 102 ? -9.233 1.178 18.177 1.00 94.81 102 ILE A CA 1
ATOM 728 C C . ILE A 1 102 ? -9.401 -0.315 18.496 1.00 94.81 102 ILE A C 1
ATOM 730 O O . ILE A 1 102 ? -10.495 -0.759 18.856 1.00 94.81 102 ILE A O 1
ATOM 734 N N . ALA A 1 103 ? -8.327 -1.100 18.399 1.00 95.12 103 ALA A N 1
ATOM 735 C CA . ALA A 1 103 ? -8.341 -2.526 18.701 1.00 95.12 103 ALA A CA 1
ATOM 736 C C . ALA A 1 103 ? -8.664 -2.794 20.176 1.00 95.12 103 ALA A C 1
ATOM 738 O O . ALA A 1 103 ? -9.482 -3.671 20.460 1.00 95.12 103 ALA A O 1
ATOM 739 N N . VAL A 1 104 ? -8.081 -2.015 21.092 1.00 94.69 104 VAL A N 1
ATOM 740 C CA . VAL A 1 104 ? -8.371 -2.092 22.529 1.00 94.69 104 VAL A CA 1
ATOM 741 C C . VAL A 1 104 ? -9.838 -1.767 22.789 1.00 94.69 104 VAL A C 1
ATOM 743 O O . VAL A 1 104 ? -10.527 -2.581 23.398 1.00 94.69 104 VAL A O 1
ATOM 746 N N . VAL A 1 105 ? -10.356 -0.651 22.260 1.00 92.62 105 VAL A N 1
ATOM 747 C CA . VAL A 1 105 ? -11.772 -0.258 22.422 1.00 92.62 105 VAL A CA 1
ATOM 748 C C . VAL A 1 105 ? -12.716 -1.351 21.916 1.00 92.62 105 VAL A C 1
ATOM 750 O O . VAL A 1 105 ? -13.717 -1.665 22.561 1.00 92.62 105 VAL A O 1
ATOM 753 N N . ARG A 1 106 ? -12.378 -1.995 20.794 1.00 90.38 106 ARG A N 1
ATOM 754 C CA . ARG A 1 106 ? -13.161 -3.109 20.246 1.00 90.38 106 ARG A CA 1
ATOM 755 C C . ARG A 1 106 ? -13.128 -4.362 21.132 1.00 90.38 106 ARG A C 1
ATOM 757 O O . ARG A 1 106 ? -14.062 -5.161 21.068 1.00 90.38 106 ARG A O 1
ATOM 764 N N . GLY A 1 107 ? -12.077 -4.550 21.928 1.00 88.44 107 GLY A N 1
ATOM 765 C CA . GLY A 1 107 ? -11.864 -5.716 22.789 1.00 88.44 107 GLY A CA 1
ATOM 766 C C . GLY A 1 107 ? -12.516 -5.642 24.174 1.00 88.44 107 GLY A C 1
ATOM 767 O O . GLY A 1 107 ? -12.628 -6.677 24.827 1.00 88.44 107 GLY A O 1
ATOM 768 N N . ILE A 1 108 ? -12.968 -4.467 24.625 1.00 90.12 108 ILE A N 1
ATOM 769 C CA . ILE A 1 108 ? -13.513 -4.293 25.982 1.00 90.12 108 ILE A CA 1
ATOM 770 C C . ILE A 1 108 ? -14.863 -5.030 26.131 1.00 90.12 108 ILE A C 1
ATOM 772 O O . ILE A 1 108 ? -15.773 -4.814 25.319 1.00 90.12 108 ILE A O 1
ATOM 776 N N . PRO A 1 109 ? -15.029 -5.885 27.161 1.00 82.19 109 PRO A N 1
ATOM 777 C CA . PRO A 1 109 ? -16.311 -6.492 27.499 1.00 82.19 109 PRO A CA 1
ATOM 778 C C . PRO A 1 109 ? -17.180 -5.517 28.310 1.00 82.19 109 PRO A C 1
ATOM 780 O O . PRO A 1 109 ? -16.708 -4.885 29.251 1.00 82.19 109 PRO A O 1
ATOM 783 N N . GLY A 1 110 ? -18.466 -5.411 27.973 1.00 82.38 110 GLY A N 1
ATOM 784 C CA . GLY A 1 110 ? -19.432 -4.629 28.751 1.00 82.38 110 GLY A CA 1
ATOM 785 C C . GLY A 1 110 ? -20.452 -3.869 27.888 1.00 82.38 110 GLY A C 1
ATOM 786 O O . GLY A 1 110 ? -20.053 -3.225 26.918 1.00 82.38 110 GLY A O 1
ATOM 787 N N . PRO A 1 111 ? -21.755 -3.869 28.242 1.00 80.69 111 PRO A N 1
ATOM 788 C CA . PRO A 1 111 ? -22.798 -3.157 27.488 1.00 80.69 111 PRO A CA 1
ATOM 789 C C . PRO A 1 111 ? -22.607 -1.634 27.435 1.00 80.69 111 PRO A C 1
ATOM 791 O O . PRO A 1 111 ? -23.025 -0.989 26.481 1.00 80.69 111 PRO A O 1
ATOM 794 N N . VAL A 1 112 ? -21.946 -1.050 28.439 1.00 86.31 112 VAL A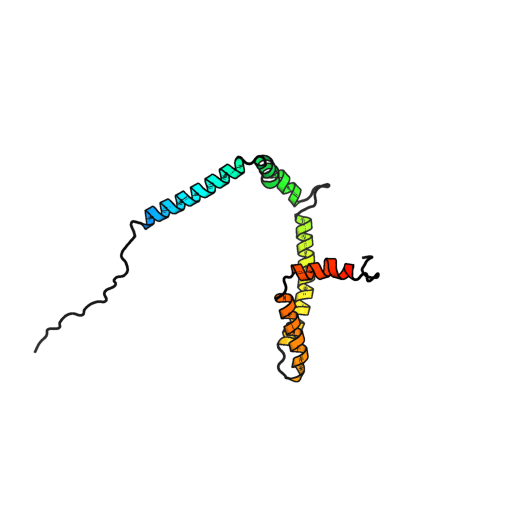 N 1
ATOM 795 C CA . VAL A 1 112 ? -21.740 0.406 28.552 1.00 86.31 112 VAL A CA 1
ATOM 796 C C . VAL A 1 112 ? -20.792 0.942 27.471 1.00 86.31 112 VAL A C 1
ATOM 798 O O . VAL A 1 112 ? -20.949 2.070 27.012 1.00 86.31 112 VAL A O 1
ATOM 801 N N . PHE A 1 113 ? -19.847 0.123 26.998 1.00 84.38 113 PHE A N 1
ATOM 802 C CA . PHE A 1 113 ? -18.905 0.492 25.933 1.00 84.38 113 PHE A CA 1
ATOM 803 C C . PHE A 1 113 ? -19.404 0.131 24.528 1.00 84.38 113 PHE A C 1
ATOM 805 O O . PHE A 1 113 ? -18.692 0.338 23.543 1.00 84.38 113 PHE A O 1
ATOM 812 N N . PHE A 1 114 ? -20.639 -0.368 24.414 1.00 87.62 114 PHE A N 1
ATOM 813 C CA . PHE A 1 114 ? -21.260 -0.705 23.138 1.00 87.62 114 PHE A CA 1
ATOM 814 C C . PHE A 1 114 ? -21.213 0.424 22.087 1.00 87.62 114 PHE A C 1
ATOM 816 O O . PHE A 1 114 ? -20.789 0.129 20.968 1.00 87.62 114 PHE A O 1
ATOM 823 N N . PRO A 1 115 ? -21.560 1.700 22.379 1.00 88.12 115 PRO A N 1
ATOM 824 C CA . PRO A 1 115 ? -21.543 2.750 21.353 1.00 88.12 115 PRO A CA 1
ATOM 825 C C . PRO A 1 115 ? -20.134 3.034 20.814 1.00 88.12 115 PRO A C 1
ATOM 827 O O . PRO A 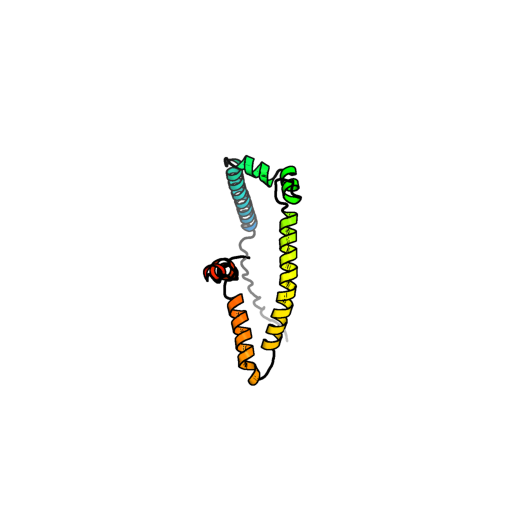1 115 ? -19.948 3.203 19.610 1.00 88.12 115 PRO A O 1
ATOM 830 N N . PHE A 1 116 ? -19.117 3.015 21.678 1.00 91.25 116 PHE A N 1
ATOM 831 C CA . PHE A 1 116 ? -17.722 3.202 21.270 1.00 91.25 116 PHE A CA 1
ATOM 832 C C . PHE A 1 116 ? -17.210 2.026 20.443 1.00 91.25 116 PHE A C 1
ATOM 834 O O . PHE A 1 116 ? -16.536 2.221 19.432 1.00 91.25 116 PHE A O 1
ATOM 841 N N . ARG A 1 117 ? -17.572 0.799 20.831 1.00 88.75 117 ARG A N 1
ATOM 842 C CA . ARG A 1 117 ? -17.249 -0.404 20.062 1.00 88.75 117 ARG A CA 1
ATOM 843 C C . ARG A 1 117 ? -17.923 -0.388 18.694 1.00 88.75 117 ARG A C 1
ATOM 845 O O . ARG A 1 117 ? -17.277 -0.747 17.715 1.00 88.75 117 ARG A O 1
ATOM 852 N N . PHE A 1 118 ? -19.182 0.037 18.617 1.00 92.88 118 PHE A N 1
ATOM 853 C CA . PHE A 1 118 ? -19.889 0.179 17.348 1.00 92.88 118 PHE A CA 1
ATOM 854 C C . PHE A 1 118 ? -19.174 1.171 16.426 1.00 92.88 118 PHE A C 1
ATOM 856 O O . PHE A 1 118 ? -18.883 0.822 15.288 1.00 92.88 118 PHE A O 1
ATOM 863 N N . LEU A 1 119 ? -18.808 2.356 16.927 1.00 94.31 119 LEU A N 1
ATOM 864 C CA . LEU A 1 119 ? -18.041 3.343 16.156 1.00 94.31 119 LEU A CA 1
ATOM 865 C C . LEU A 1 119 ? -16.684 2.799 15.698 1.00 94.31 119 LEU A C 1
ATOM 867 O O . LEU A 1 119 ? -16.321 2.968 14.537 1.00 94.31 119 LEU A O 1
ATOM 871 N N . ALA A 1 120 ? -15.953 2.115 16.581 1.00 93.56 120 ALA A N 1
ATOM 872 C CA . ALA A 1 120 ? -14.670 1.500 16.254 1.00 93.56 120 ALA A CA 1
ATOM 873 C C . ALA A 1 120 ? -14.806 0.452 15.138 1.00 93.56 120 ALA A C 1
ATOM 875 O O . ALA A 1 120 ? -14.022 0.465 14.191 1.00 93.56 120 ALA A O 1
ATOM 876 N N . VAL A 1 121 ? -15.812 -0.425 15.228 1.00 93.50 121 VAL A N 1
ATOM 877 C CA . VAL A 1 121 ? -16.103 -1.445 14.208 1.00 93.50 121 VAL A CA 1
ATOM 878 C C . VAL A 1 121 ? -16.538 -0.795 12.897 1.00 93.50 121 VAL A C 1
ATOM 880 O O . VAL A 1 121 ? -15.966 -1.108 11.859 1.00 93.50 121 VAL A O 1
ATOM 883 N N . ALA A 1 122 ? -17.479 0.149 12.940 1.00 95.19 122 ALA A N 1
ATOM 884 C CA . ALA A 1 122 ? -17.978 0.845 11.758 1.00 95.19 122 ALA A CA 1
ATOM 885 C C . ALA A 1 122 ? -16.859 1.600 11.028 1.00 95.19 122 ALA A C 1
ATOM 887 O O . ALA A 1 122 ? -16.742 1.491 9.810 1.00 95.19 122 ALA A O 1
ATOM 888 N N . TYR A 1 123 ? -15.995 2.306 11.766 1.00 93.81 123 TYR A N 1
ATOM 889 C CA . TYR A 1 123 ? -14.802 2.944 11.211 1.00 93.81 123 TYR A CA 1
ATOM 890 C C . TYR A 1 123 ? -13.894 1.908 10.539 1.00 93.81 123 TYR A C 1
ATOM 892 O O . TYR A 1 123 ? -13.544 2.059 9.368 1.00 93.81 123 TYR A O 1
ATOM 900 N N . THR A 1 124 ? -13.528 0.827 11.236 1.00 93.56 124 THR A N 1
ATOM 901 C CA . THR A 1 124 ? -12.617 -0.165 10.652 1.00 93.56 124 THR A CA 1
ATOM 902 C C . THR A 1 124 ? -13.204 -0.876 9.445 1.00 93.56 124 THR A C 1
ATOM 904 O O . THR A 1 124 ? -12.465 -1.133 8.499 1.00 93.56 124 THR A O 1
ATOM 907 N N . ASP A 1 125 ? -14.496 -1.183 9.461 1.00 94.19 125 ASP A N 1
ATOM 908 C CA . ASP A 1 125 ? -15.154 -1.916 8.385 1.00 94.19 125 ASP A CA 1
ATOM 909 C C . ASP A 1 125 ? -15.372 -1.016 7.167 1.00 94.19 125 ASP A C 1
ATOM 911 O O . ASP A 1 125 ? -15.159 -1.461 6.043 1.00 94.19 125 ASP A O 1
ATOM 915 N N . LEU A 1 126 ? -15.686 0.270 7.365 1.00 94.62 126 LEU A N 1
ATOM 916 C CA . LEU A 1 126 ? -15.792 1.239 6.275 1.00 94.62 126 LEU A CA 1
ATOM 917 C C . LEU A 1 126 ? -14.442 1.442 5.578 1.00 94.62 126 LEU A C 1
ATOM 919 O O . LEU A 1 126 ? -14.339 1.266 4.367 1.00 94.62 126 LEU A O 1
ATOM 923 N N . PHE A 1 127 ? -13.388 1.771 6.330 1.00 92.12 127 PHE A N 1
ATOM 924 C CA . PHE A 1 127 ? -12.073 2.054 5.743 1.00 92.12 127 PHE A CA 1
ATOM 925 C C . PHE A 1 127 ? -11.379 0.810 5.167 1.00 92.12 127 PHE A C 1
ATOM 927 O O . PHE A 1 127 ? -10.503 0.950 4.317 1.00 92.12 127 PHE A O 1
ATOM 934 N N . ARG A 1 128 ? -11.760 -0.402 5.596 1.00 90.12 128 ARG A N 1
ATOM 935 C CA . ARG A 1 128 ? -11.294 -1.662 4.984 1.00 90.12 128 ARG A CA 1
ATOM 936 C C . ARG A 1 128 ? -12.185 -2.149 3.843 1.00 90.12 128 ARG A C 1
ATOM 938 O O . ARG A 1 128 ? -11.705 -2.889 2.991 1.00 90.12 128 ARG A O 1
ATOM 945 N N . GLY A 1 129 ? -13.465 -1.781 3.843 1.00 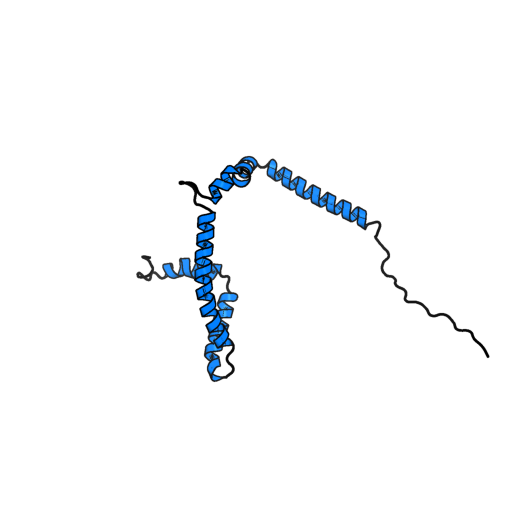94.00 129 GLY A N 1
ATOM 946 C CA . GLY A 1 129 ? -14.434 -2.161 2.817 1.00 94.00 129 GLY A CA 1
ATOM 947 C C . GLY A 1 129 ? -14.407 -1.246 1.594 1.00 94.00 129 GLY A C 1
ATOM 948 O O . GLY A 1 129 ? -14.708 -1.689 0.487 1.00 94.00 129 GLY A O 1
ATOM 949 N N . VAL A 1 130 ? -14.018 0.018 1.769 1.00 95.25 130 VAL A N 1
ATOM 950 C CA . VAL A 1 130 ? -13.876 0.980 0.673 1.00 95.25 130 VAL A CA 1
ATOM 951 C C . VAL A 1 130 ? -12.458 0.903 0.093 1.00 95.25 130 VAL A C 1
ATOM 953 O O . VAL A 1 130 ? -11.484 0.942 0.846 1.00 95.25 130 VAL A O 1
ATOM 956 N N . PRO A 1 131 ? -12.302 0.844 -1.244 1.00 94.62 131 PRO A N 1
ATOM 957 C CA . PRO A 1 131 ? -11.001 0.963 -1.889 1.00 94.62 131 PRO A CA 1
ATOM 958 C C . PRO A 1 131 ? -10.243 2.211 -1.418 1.00 94.62 131 PRO A C 1
ATOM 960 O O . PRO A 1 131 ? -10.727 3.333 -1.570 1.00 94.62 131 PRO A O 1
ATOM 963 N N . LEU A 1 132 ? -9.021 2.030 -0.910 1.00 94.31 132 LEU A N 1
ATOM 964 C CA . LEU A 1 132 ? -8.197 3.126 -0.382 1.00 94.31 132 LEU A CA 1
ATOM 965 C C . LEU A 1 132 ? -7.978 4.245 -1.411 1.00 94.31 132 LEU A C 1
ATOM 967 O O . LEU A 1 132 ? -7.931 5.415 -1.046 1.00 94.31 132 LEU A O 1
ATOM 971 N N . ILE A 1 133 ? -7.926 3.908 -2.704 1.00 94.88 133 ILE A N 1
ATOM 972 C CA . ILE A 1 133 ? -7.818 4.905 -3.773 1.00 94.88 133 ILE A CA 1
ATOM 973 C C . ILE A 1 133 ? -8.996 5.889 -3.785 1.00 94.88 133 ILE A C 1
ATOM 975 O O . ILE A 1 133 ? -8.774 7.069 -4.026 1.00 94.88 133 ILE A O 1
ATOM 979 N N . LEU A 1 134 ? -10.221 5.448 -3.465 1.00 95.06 134 LEU A N 1
ATOM 980 C CA . LEU A 1 134 ? -11.392 6.329 -3.377 1.00 95.06 134 LEU A CA 1
ATOM 981 C C . LEU A 1 134 ? -11.274 7.286 -2.192 1.00 95.06 134 LEU A C 1
ATOM 983 O O . LEU A 1 134 ? -11.593 8.464 -2.319 1.00 95.06 134 LEU A O 1
ATOM 987 N N . VAL A 1 135 ? -10.772 6.793 -1.058 1.00 93.19 135 VAL A N 1
ATOM 988 C CA . VAL A 1 135 ? -10.514 7.613 0.133 1.00 93.19 135 VAL A CA 1
ATOM 989 C C . VAL A 1 135 ? -9.466 8.680 -0.181 1.00 93.19 135 VAL A C 1
ATOM 991 O O . VAL A 1 135 ? -9.686 9.858 0.096 1.00 93.19 135 VAL A O 1
ATOM 994 N N . LEU A 1 136 ? -8.361 8.290 -0.824 1.00 92.88 136 LEU A N 1
ATOM 995 C CA . LEU A 1 136 ? -7.336 9.233 -1.271 1.00 92.88 136 LEU A CA 1
ATOM 996 C C . LEU A 1 136 ? -7.888 10.246 -2.277 1.00 92.88 136 LEU A C 1
ATOM 998 O O . LEU A 1 136 ? -7.534 11.415 -2.192 1.00 92.88 136 LEU A O 1
ATOM 1002 N N . TYR A 1 137 ? -8.774 9.840 -3.188 1.00 93.94 137 TYR A N 1
ATOM 1003 C CA . TYR A 1 137 ? -9.408 10.752 -4.145 1.00 93.94 137 TYR A CA 1
ATOM 1004 C C . TYR A 1 137 ? -10.327 11.763 -3.454 1.00 93.94 137 TYR A C 1
ATOM 1006 O O . TYR A 1 137 ? -10.286 12.954 -3.754 1.00 93.94 137 TYR A O 1
ATOM 1014 N N . MET A 1 138 ? -11.135 11.309 -2.495 1.00 91.38 138 MET A N 1
ATOM 1015 C CA . MET A 1 138 ? -12.005 12.178 -1.704 1.00 91.38 138 MET A CA 1
ATOM 1016 C C . MET A 1 138 ? -11.192 13.198 -0.901 1.00 91.38 138 MET A C 1
ATOM 1018 O O . MET A 1 138 ? -11.582 14.357 -0.809 1.00 91.38 138 MET A O 1
ATOM 1022 N N . ILE A 1 139 ? -10.043 12.796 -0.360 1.00 90.56 139 ILE A N 1
ATOM 1023 C CA . ILE A 1 139 ? -9.154 13.715 0.356 1.00 90.56 139 ILE A CA 1
ATOM 1024 C C . ILE A 1 139 ? -8.434 14.651 -0.625 1.00 90.56 139 ILE A C 1
ATOM 1026 O O . ILE A 1 139 ? -8.426 15.857 -0.416 1.00 90.56 139 ILE A O 1
ATOM 1030 N N . GLY A 1 140 ? -7.868 14.119 -1.709 1.00 90.31 140 GLY A N 1
ATOM 1031 C CA . GLY A 1 140 ? -7.052 14.872 -2.664 1.00 90.31 140 GLY A CA 1
ATOM 1032 C C . GLY A 1 140 ? -7.841 15.827 -3.560 1.00 90.31 140 GLY A C 1
ATOM 1033 O O . GLY A 1 140 ? -7.316 16.867 -3.937 1.00 90.31 140 GLY A O 1
ATOM 1034 N N . PHE A 1 141 ? -9.097 15.510 -3.879 1.00 88.62 141 PHE A N 1
ATOM 1035 C CA . PHE A 1 141 ? -9.952 16.338 -4.737 1.00 88.62 141 PHE A CA 1
ATOM 1036 C C . PHE A 1 141 ? -11.196 16.862 -4.014 1.00 88.62 141 PHE A C 1
ATOM 1038 O O . PHE A 1 141 ? -11.598 18.002 -4.237 1.00 88.62 141 PHE A O 1
ATOM 1045 N N . GLY A 1 142 ? -11.799 16.067 -3.128 1.00 85.81 142 GLY A N 1
ATOM 1046 C CA . GLY A 1 142 ? -13.014 16.461 -2.409 1.00 85.81 142 GLY A CA 1
ATOM 1047 C C . GLY A 1 142 ? -12.768 17.539 -1.351 1.00 85.81 142 GLY A C 1
ATOM 1048 O O . GLY A 1 142 ? -13.530 18.500 -1.288 1.00 85.81 142 GLY A O 1
ATOM 1049 N N . VAL A 1 143 ? -11.687 17.434 -0.566 1.00 86.31 143 VAL A N 1
ATOM 1050 C CA . VAL A 1 143 ? -11.346 18.448 0.453 1.00 86.31 143 VAL A CA 1
ATOM 1051 C C . VAL A 1 143 ? -11.006 19.807 -0.173 1.00 86.31 143 VAL A C 1
ATOM 1053 O O . VAL A 1 143 ? -11.609 20.797 0.244 1.00 86.31 143 VAL A O 1
ATOM 1056 N N . PRO A 1 144 ? -10.145 19.906 -1.205 1.00 82.38 144 PRO A N 1
ATOM 1057 C CA . PRO A 1 144 ? -9.933 21.175 -1.905 1.00 82.38 144 PRO A CA 1
ATOM 1058 C C . PRO A 1 144 ? -11.200 21.712 -2.587 1.00 82.38 144 PRO A C 1
ATOM 1060 O O . PRO A 1 144 ? -11.417 22.922 -2.620 1.00 82.38 144 PRO A O 1
ATOM 1063 N N . GLY A 1 145 ? -12.071 20.823 -3.080 1.00 79.81 145 GLY A N 1
ATOM 1064 C CA . GLY A 1 145 ? -13.345 21.183 -3.711 1.00 79.81 145 GLY A CA 1
ATOM 1065 C C . GLY A 1 145 ? -14.376 21.817 -2.768 1.00 79.81 145 GLY A C 1
ATOM 1066 O O . GLY A 1 145 ? -15.306 22.464 -3.244 1.00 79.81 145 GLY A O 1
ATOM 1067 N N . LEU A 1 146 ? -14.205 21.690 -1.446 1.00 82.25 146 LEU A N 1
ATOM 1068 C CA . LEU A 1 146 ? -15.063 22.340 -0.445 1.00 82.25 146 LEU A CA 1
ATOM 1069 C C . LEU A 1 146 ? -14.831 23.859 -0.338 1.00 82.25 146 LEU A C 1
ATOM 1071 O O . LEU A 1 146 ? -15.623 24.540 0.310 1.00 82.25 146 LEU A O 1
ATOM 1075 N N . GLY A 1 147 ? -13.769 24.405 -0.949 1.00 77.12 147 GLY A N 1
ATOM 1076 C CA . GLY A 1 147 ? -13.525 25.853 -0.998 1.00 77.12 147 GLY A CA 1
ATOM 1077 C C . GLY A 1 147 ? -13.255 26.499 0.367 1.00 77.12 147 GLY A C 1
ATOM 1078 O O . GLY A 1 147 ? -13.402 27.711 0.525 1.00 77.12 147 GLY A O 1
ATOM 1079 N N . LEU A 1 148 ? -12.873 25.704 1.372 1.00 78.94 148 LEU A N 1
ATOM 1080 C CA . LEU A 1 148 ? -12.476 26.208 2.682 1.00 78.94 148 LEU A CA 1
ATOM 1081 C C . LEU A 1 148 ? -11.142 26.946 2.528 1.00 78.94 148 LEU A C 1
ATOM 1083 O O . LEU A 1 148 ? -10.083 26.324 2.464 1.00 78.94 148 LEU A O 1
ATOM 1087 N N . GLY A 1 149 ? -11.198 28.280 2.479 1.00 65.50 149 GLY A N 1
ATOM 1088 C CA . GLY A 1 149 ? -10.056 29.153 2.176 1.00 65.50 149 GLY A CA 1
ATOM 1089 C C . GLY A 1 149 ? -8.824 28.990 3.077 1.00 65.50 149 GLY A C 1
ATOM 1090 O O . GLY A 1 149 ? -7.758 29.468 2.719 1.00 65.50 149 GLY A O 1
ATOM 1091 N N . PHE A 1 150 ? -8.931 28.290 4.212 1.00 65.06 150 PHE A N 1
ATOM 1092 C CA . PHE A 1 150 ? -7.789 27.949 5.070 1.00 65.06 150 PHE A CA 1
ATOM 1093 C C . PHE A 1 150 ? -6.964 26.753 4.552 1.00 65.06 150 PHE A C 1
ATOM 1095 O O . PHE A 1 150 ? -5.790 26.633 4.881 1.00 65.06 150 PHE A O 1
ATOM 1102 N N . ILE A 1 151 ? -7.560 25.875 3.738 1.00 59.22 151 ILE A N 1
ATOM 1103 C CA . ILE A 1 151 ? -6.909 24.680 3.171 1.00 59.22 151 ILE A CA 1
ATOM 1104 C C . ILE A 1 151 ? -6.426 24.944 1.736 1.00 59.22 151 ILE A C 1
ATOM 1106 O O . ILE A 1 151 ? -5.430 24.372 1.320 1.00 59.22 151 ILE A O 1
ATOM 1110 N N . SER A 1 152 ? -7.073 25.846 0.988 1.00 55.47 152 SER A N 1
ATOM 1111 C CA . SER A 1 152 ? -6.732 26.123 -0.421 1.00 55.47 152 SER A CA 1
ATOM 1112 C C . SER A 1 152 ? -5.377 26.815 -0.669 1.00 55.47 152 SER A C 1
ATOM 1114 O O . SER A 1 152 ? -5.015 26.974 -1.831 1.00 55.47 152 SER A O 1
ATOM 1116 N N . TYR A 1 153 ? -4.644 27.242 0.368 1.00 53.59 153 TYR A N 1
ATOM 1117 C CA . TYR A 1 153 ? -3.367 27.975 0.241 1.00 53.59 153 TYR A CA 1
ATOM 1118 C C . TYR A 1 153 ? -2.124 27.213 0.749 1.00 53.59 153 TYR A C 1
ATOM 1120 O O . TYR A 1 153 ? -1.034 27.788 0.748 1.00 53.59 153 TYR A O 1
ATOM 1128 N N . LEU A 1 154 ? -2.272 25.958 1.187 1.00 52.16 154 LEU A N 1
ATOM 1129 C CA . LEU A 1 154 ? -1.168 25.048 1.541 1.00 52.16 154 LEU A CA 1
ATOM 1130 C C . LEU A 1 154 ? -0.907 24.062 0.400 1.00 52.16 154 LEU A C 1
ATOM 1132 O O . LEU A 1 154 ? 0.285 23.770 0.16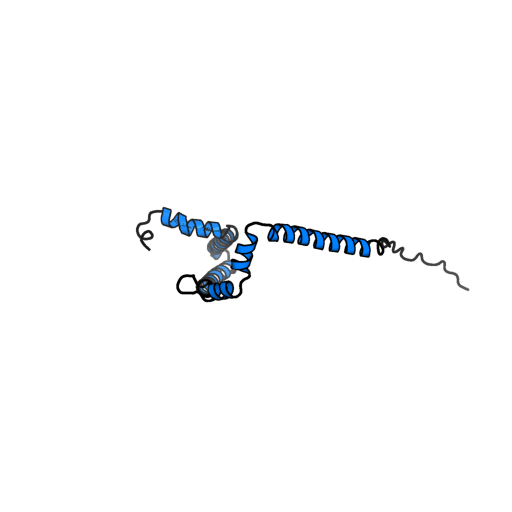0 1.00 52.16 154 LEU A O 1
#

Foldseek 3Di:
DDDDDDDDDDDPPPPPPDDPPVVVVVVVVVVVVVVVVVVVVVVCLCPPPCNVVCCCCPVDPVNVVCCCCDDPVHDHPVVVVVVVVVVCVVVVVVCVVVVVVLVVLLPDDDPVSVVVNVVSCVVVCVCVVDDVVVVVCCVVPVVCVVVPVVPVPD

Sequence (154 aa):
MAEGGPAAPGPSSDQGRGSRALGNRGVLVSSASTVLFFAVIAVVVVLAPGSGVVAERFFSPQNLWQSLIGSGTNPSVLGAFLLNVKIFTVSEVFILILALVIAVVRGIPGPVFFPFRFLAVAYTDLFRGVPLILVLYMIGFGVPGLGLGFISYL

pLDDT: mean 80.8, std 14.37, range [41.72, 97.88]

Secondary structure (DSSP, 8-state):
----PPPP-----------HHHHHHHHHHHHHHHHHHHHHHHHHHHHSTTHHHHHHHHH-HHHHHHHHH-BTTB--HHHHHHHHHHHHHHHHHHHHHHHHHHHHHHH--SGGGHHHHHHHHHHHHHHHHS-HHHHHHIIIIIHHHT--TTTTT-

Radius of gyration: 32.6 Å; chains: 1; bounding box: 47×112×63 Å